Protein AF-A0A2X2IU78-F1 (afdb_monomer)

pLDDT: mean 96.28, std 2.42, range [82.62, 98.56]

Radius of gyration: 13.19 Å; Cα contacts (8 Å, |Δi|>4): 136; chains: 1; bounding box: 30×29×34 Å

Mean predicted aligned error: 2.62 Å

Sequence (76 aa):
MDAVEVQPNTKDARIPKKLTASQDAGFTFAPLGGYSSQSVIRKTEKTNNGVRKLKDTNNSTEDFIAIKANPFGFGD

InterPro domains:
  IPR032627 Protein of unknown function DUF4876 [PF16215] (1-66)

Foldseek 3Di:
DADAAEAFLDPVRGDDTDDDVVREVEHDYANVGPPPQKDKAFAFPDADPNDTDTDDPSYNVPGIDIDRDDVVDHRD

Structure (mmCIF, N/CA/C/O backbone):
data_AF-A0A2X2IU78-F1
#
_entry.id   AF-A0A2X2IU78-F1
#
loop_
_atom_site.group_PDB
_atom_site.id
_atom_site.type_symbol
_atom_site.label_atom_id
_atom_site.label_alt_id
_atom_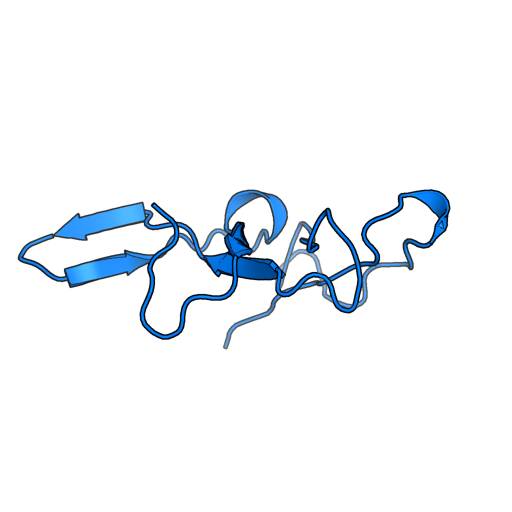site.label_comp_id
_atom_site.label_asym_id
_atom_site.label_en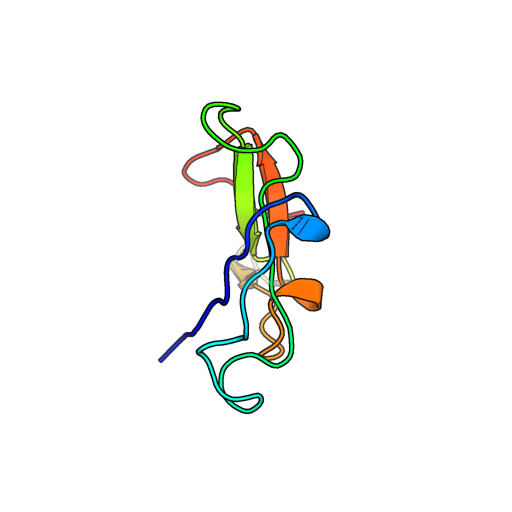tity_id
_atom_site.label_seq_id
_atom_site.pdbx_PDB_ins_code
_atom_site.Cartn_x
_atom_site.Cartn_y
_atom_site.Cartn_z
_atom_site.occupancy
_atom_site.B_iso_or_equiv
_atom_site.auth_seq_id
_atom_site.auth_comp_id
_atom_site.auth_asym_id
_atom_site.auth_atom_id
_atom_site.pdbx_PDB_model_num
ATOM 1 N N . MET A 1 1 ? 2.122 -10.894 14.151 1.00 82.62 1 MET A N 1
ATOM 2 C CA . MET A 1 1 ? 3.244 -10.740 13.201 1.00 82.62 1 MET A CA 1
ATOM 3 C C . MET A 1 1 ? 2.642 -10.238 11.905 1.00 82.62 1 MET A C 1
ATOM 5 O O . MET A 1 1 ? 1.534 -10.660 11.613 1.00 82.62 1 MET A O 1
ATOM 9 N N . ASP A 1 2 ? 3.299 -9.316 11.213 1.00 94.69 2 ASP A N 1
ATOM 10 C CA . ASP A 1 2 ? 2.765 -8.614 10.038 1.00 94.69 2 ASP A CA 1
ATOM 11 C C . ASP A 1 2 ? 3.854 -8.579 8.961 1.00 94.69 2 ASP A C 1
ATOM 13 O O . ASP A 1 2 ? 5.042 -8.527 9.302 1.00 94.69 2 ASP A O 1
ATOM 17 N N . ALA A 1 3 ? 3.468 -8.659 7.691 1.00 97.00 3 ALA A N 1
ATOM 18 C CA . ALA A 1 3 ? 4.390 -8.723 6.570 1.00 97.00 3 ALA A CA 1
ATOM 19 C C . ALA A 1 3 ? 3.861 -7.892 5.395 1.00 97.00 3 ALA A C 1
ATOM 21 O O . ALA A 1 3 ? 2.685 -7.949 5.053 1.00 97.00 3 ALA A O 1
ATOM 22 N N . VAL A 1 4 ? 4.749 -7.102 4.792 1.00 97.69 4 VAL A N 1
ATOM 23 C CA . VAL A 1 4 ? 4.416 -6.197 3.687 1.00 97.69 4 VAL A CA 1
ATOM 24 C C . VAL A 1 4 ? 5.500 -6.322 2.624 1.00 97.69 4 VAL A C 1
ATOM 26 O O . VAL A 1 4 ? 6.660 -5.975 2.858 1.00 97.69 4 VAL A O 1
ATOM 29 N N . GLU A 1 5 ? 5.139 -6.821 1.445 1.00 97.75 5 GLU A N 1
ATOM 30 C CA . GLU A 1 5 ? 6.032 -6.891 0.291 1.00 97.75 5 GLU A CA 1
ATOM 31 C C . GLU A 1 5 ? 5.995 -5.553 -0.466 1.00 97.75 5 GLU A C 1
ATOM 33 O O . GLU A 1 5 ? 4.993 -5.194 -1.088 1.00 97.75 5 GLU A O 1
ATOM 38 N N . VAL A 1 6 ? 7.110 -4.815 -0.452 1.00 96.81 6 VAL A N 1
ATOM 39 C CA . VAL A 1 6 ? 7.287 -3.594 -1.255 1.00 96.81 6 VAL A CA 1
ATOM 40 C C . VAL A 1 6 ? 8.205 -3.877 -2.437 1.00 96.81 6 VAL A C 1
ATOM 42 O O . VAL A 1 6 ? 9.263 -4.488 -2.282 1.00 96.81 6 VAL A O 1
ATOM 45 N N . GLN A 1 7 ? 7.807 -3.410 -3.617 1.00 97.12 7 GLN A N 1
ATOM 46 C CA . GLN A 1 7 ? 8.528 -3.603 -4.874 1.00 97.12 7 GLN A CA 1
ATOM 47 C C . GLN A 1 7 ? 8.872 -2.254 -5.528 1.00 97.12 7 GLN A C 1
ATOM 49 O O . GLN A 1 7 ? 8.260 -1.232 -5.207 1.00 97.12 7 GLN A O 1
ATOM 54 N N . PRO A 1 8 ? 9.826 -2.222 -6.473 1.00 96.75 8 PRO A N 1
ATOM 55 C CA . PRO A 1 8 ? 10.015 -1.075 -7.356 1.00 96.75 8 PRO A CA 1
ATOM 56 C C . PRO A 1 8 ? 8.727 -0.702 -8.110 1.00 96.75 8 PRO A C 1
ATOM 58 O O . PRO A 1 8 ? 7.902 -1.557 -8.446 1.00 96.75 8 PRO A O 1
ATOM 61 N N . ASN A 1 9 ? 8.541 0.594 -8.372 1.00 96.25 9 ASN A N 1
ATOM 62 C CA . ASN A 1 9 ? 7.301 1.126 -8.943 1.00 96.25 9 ASN A CA 1
ATOM 63 C C . ASN A 1 9 ? 7.112 0.767 -10.426 1.00 96.25 9 ASN A C 1
ATOM 65 O O . ASN A 1 9 ? 5.979 0.594 -10.880 1.00 96.25 9 ASN A O 1
ATOM 69 N N . THR A 1 10 ? 8.204 0.622 -11.179 1.00 95.75 10 THR A N 1
ATOM 70 C CA . THR A 1 10 ? 8.176 0.202 -12.584 1.00 95.75 10 THR A CA 1
ATOM 71 C C . THR A 1 10 ? 8.166 -1.318 -12.698 1.00 95.75 10 THR A C 1
ATOM 73 O O . THR A 1 10 ? 8.807 -2.018 -11.919 1.00 95.75 10 THR A O 1
ATOM 76 N N . LYS A 1 11 ? 7.427 -1.851 -13.680 1.00 94.25 11 LYS A N 1
ATOM 77 C CA . LYS A 1 11 ? 7.289 -3.305 -13.877 1.00 94.25 11 LYS A CA 1
ATOM 78 C C . LYS A 1 11 ? 8.626 -3.977 -14.194 1.00 94.25 11 LYS A C 1
ATOM 80 O O . LYS A 1 11 ? 8.891 -5.040 -13.646 1.00 94.25 11 LYS A O 1
ATOM 85 N N . ASP A 1 12 ? 9.456 -3.326 -15.005 1.00 97.00 12 ASP A N 1
ATOM 86 C CA . ASP A 1 12 ? 10.731 -3.876 -15.484 1.00 97.00 12 ASP A CA 1
ATOM 87 C C . ASP A 1 12 ? 11.793 -3.985 -14.382 1.00 97.00 12 ASP A C 1
ATOM 89 O O . ASP A 1 12 ? 12.725 -4.773 -14.499 1.00 97.00 12 ASP A O 1
ATOM 93 N N . ALA A 1 13 ? 11.649 -3.217 -13.297 1.00 96.25 13 ALA A N 1
ATOM 94 C CA . ALA A 1 13 ? 12.556 -3.255 -12.154 1.00 96.25 13 ALA A CA 1
ATOM 95 C C . ALA A 1 13 ? 12.075 -4.186 -11.029 1.00 96.25 13 ALA A C 1
ATOM 97 O O . ALA A 1 13 ? 12.747 -4.297 -10.005 1.00 96.25 13 ALA A O 1
ATOM 98 N N . ARG A 1 14 ? 10.905 -4.826 -11.169 1.00 94.75 14 ARG A N 1
ATOM 99 C CA . ARG A 1 14 ? 10.371 -5.710 -10.124 1.00 94.75 14 ARG A CA 1
ATOM 100 C C . ARG A 1 14 ? 11.253 -6.934 -9.951 1.00 94.75 14 ARG A C 1
ATOM 102 O O . ARG A 1 14 ? 11.767 -7.497 -10.913 1.00 94.75 14 ARG A O 1
ATOM 109 N N . ILE A 1 15 ? 11.373 -7.362 -8.704 1.00 95.56 15 ILE A N 1
ATOM 110 C CA . ILE A 1 15 ? 12.167 -8.522 -8.313 1.00 95.56 15 ILE A CA 1
ATOM 111 C C . ILE A 1 15 ? 11.242 -9.658 -7.858 1.00 95.56 15 ILE A C 1
ATOM 113 O O . ILE A 1 15 ? 10.088 -9.403 -7.498 1.00 95.56 15 ILE A O 1
ATOM 117 N N . PRO A 1 16 ? 11.714 -10.919 -7.855 1.00 95.31 16 PRO A N 1
ATOM 118 C CA . PRO A 1 16 ? 10.956 -12.022 -7.280 1.00 95.31 16 PRO A CA 1
ATOM 119 C C . PRO A 1 16 ? 10.524 -11.721 -5.840 1.00 95.31 16 PRO A C 1
ATOM 121 O O . PRO A 1 16 ? 11.272 -11.110 -5.071 1.00 95.31 16 PRO A O 1
ATOM 124 N N . LYS A 1 17 ? 9.313 -12.153 -5.480 1.00 95.31 17 LYS A N 1
ATOM 125 C CA . LYS A 1 17 ? 8.786 -11.990 -4.123 1.00 95.31 17 LYS A CA 1
ATOM 126 C C . LYS A 1 17 ? 9.637 -12.738 -3.105 1.00 95.31 17 LYS A C 1
ATOM 128 O O . LYS A 1 17 ? 10.100 -13.846 -3.376 1.00 95.31 17 LYS A O 1
ATOM 133 N N . LYS A 1 18 ? 9.798 -12.136 -1.928 1.00 95.19 18 LYS A N 1
ATOM 134 C CA . LYS A 1 18 ? 10.568 -12.711 -0.816 1.00 95.19 18 LYS A CA 1
ATOM 135 C C . LYS A 1 18 ? 9.667 -13.334 0.246 1.00 95.19 18 LYS A C 1
ATOM 137 O O . LYS A 1 18 ? 10.091 -14.268 0.921 1.00 95.19 18 LYS A O 1
ATOM 142 N N . LEU A 1 19 ? 8.452 -12.815 0.402 1.00 96.94 19 LEU A N 1
ATOM 143 C CA . LEU A 1 19 ? 7.471 -13.304 1.362 1.00 96.94 19 LEU A CA 1
ATOM 144 C C . LEU A 1 19 ? 6.617 -14.414 0.747 1.00 96.94 19 LEU A C 1
ATOM 146 O O . LEU A 1 19 ? 6.278 -14.388 -0.441 1.00 96.94 19 LEU A O 1
ATOM 150 N N . THR A 1 20 ? 6.260 -15.402 1.569 1.00 97.25 20 THR A N 1
ATOM 151 C CA . THR A 1 20 ? 5.350 -16.468 1.140 1.00 97.25 20 THR A CA 1
ATOM 152 C C . THR A 1 20 ? 3.938 -15.917 0.968 1.00 97.25 20 THR A C 1
ATOM 154 O O . THR A 1 20 ? 3.546 -14.959 1.629 1.00 97.25 20 THR A O 1
ATOM 157 N N . ALA A 1 21 ? 3.119 -16.573 0.143 1.00 95.94 21 ALA A N 1
ATOM 158 C CA . ALA A 1 21 ? 1.729 -16.160 -0.060 1.00 95.94 21 ALA A CA 1
ATOM 159 C C . ALA A 1 21 ? 0.878 -16.187 1.226 1.00 95.94 21 ALA A C 1
ATOM 161 O O . ALA A 1 21 ? -0.113 -15.473 1.313 1.00 95.94 21 ALA A O 1
ATOM 162 N N . SER A 1 22 ? 1.260 -16.991 2.227 1.00 96.69 22 SER A N 1
ATOM 163 C CA . SER A 1 22 ? 0.591 -17.013 3.534 1.00 96.69 22 SER A CA 1
ATOM 164 C C . SER A 1 22 ? 0.910 -15.791 4.400 1.00 96.69 22 SER A C 1
ATOM 166 O O . SER A 1 22 ? 0.191 -15.534 5.358 1.00 96.69 22 SER A O 1
ATOM 168 N N . GLN A 1 23 ? 2.012 -15.093 4.112 1.00 97.25 23 GLN A N 1
ATOM 169 C CA . GLN A 1 23 ? 2.433 -13.868 4.793 1.00 97.25 23 GLN A CA 1
ATOM 170 C C . GLN A 1 23 ? 1.983 -12.631 4.014 1.00 97.25 23 GLN A C 1
ATOM 172 O O . GLN A 1 23 ? 1.483 -11.687 4.608 1.00 97.25 23 GLN A O 1
ATOM 177 N N . ASP A 1 24 ? 2.148 -12.654 2.692 1.00 97.62 24 ASP A N 1
ATOM 178 C CA . ASP A 1 24 ? 1.655 -11.629 1.779 1.00 97.62 24 ASP A CA 1
ATOM 179 C C . ASP A 1 24 ? 1.451 -12.253 0.393 1.00 97.62 24 ASP A C 1
ATOM 181 O O . ASP A 1 24 ? 2.403 -12.701 -0.249 1.00 97.62 24 ASP A O 1
ATOM 185 N N . ALA A 1 25 ? 0.218 -12.299 -0.104 1.00 97.56 25 ALA A N 1
ATOM 186 C CA . ALA A 1 25 ? -0.117 -12.823 -1.424 1.00 97.56 25 ALA A CA 1
ATOM 187 C C . ALA A 1 25 ? 0.217 -11.837 -2.557 1.00 97.56 25 ALA A C 1
ATOM 189 O O . ALA A 1 25 ? 0.487 -12.267 -3.681 1.00 9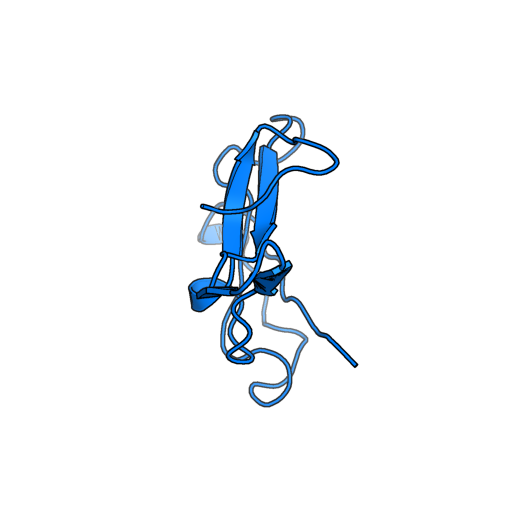7.56 25 ALA A O 1
ATOM 190 N N . GLY A 1 26 ? 0.330 -10.539 -2.265 1.00 97.12 26 GLY A N 1
ATOM 191 C CA . GLY A 1 26 ? 0.555 -9.476 -3.244 1.00 97.12 26 GLY A CA 1
ATOM 192 C C . GLY A 1 26 ? 1.837 -8.683 -3.010 1.00 97.12 26 GLY A C 1
ATOM 193 O O . GLY A 1 26 ? 2.837 -9.202 -2.521 1.00 97.12 26 GLY A O 1
ATOM 194 N N . PHE A 1 27 ? 1.834 -7.437 -3.459 1.00 97.81 27 PHE A N 1
ATOM 195 C CA . PHE A 1 27 ? 2.876 -6.454 -3.173 1.00 97.81 27 PHE A CA 1
ATOM 196 C C . PHE A 1 27 ? 2.301 -5.045 -3.321 1.00 97.81 27 PHE A C 1
ATOM 198 O O . PHE A 1 27 ? 1.253 -4.843 -3.940 1.00 97.81 27 PHE A O 1
ATOM 205 N N . THR A 1 28 ? 3.009 -4.056 -2.795 1.00 98.12 28 THR A N 1
ATOM 206 C CA . THR A 1 28 ? 2.678 -2.639 -2.956 1.00 98.12 28 THR A CA 1
ATOM 207 C C . THR A 1 28 ? 3.910 -1.821 -3.346 1.00 98.12 28 THR A C 1
ATOM 209 O O . THR A 1 28 ? 5.030 -2.335 -3.375 1.00 98.12 28 THR A O 1
ATOM 212 N N . PHE A 1 29 ? 3.711 -0.562 -3.731 1.00 97.75 29 PHE A N 1
ATOM 213 C CA . PHE A 1 29 ? 4.773 0.359 -4.141 1.00 97.75 29 PHE A CA 1
ATOM 214 C C . PHE A 1 29 ? 4.277 1.812 -4.140 1.00 97.75 29 PHE A C 1
ATOM 216 O O . PHE A 1 29 ? 3.089 2.077 -4.319 1.00 97.75 29 PHE A O 1
ATOM 223 N N . ALA A 1 30 ? 5.197 2.767 -3.984 1.00 97.56 30 ALA A N 1
ATOM 224 C CA . ALA A 1 30 ? 4.909 4.187 -4.183 1.00 97.56 30 ALA A CA 1
ATOM 225 C C . ALA A 1 30 ? 5.004 4.534 -5.687 1.00 97.56 30 ALA A C 1
ATOM 227 O O . ALA A 1 30 ? 6.086 4.401 -6.263 1.00 97.56 30 ALA A O 1
ATOM 228 N N . PRO A 1 31 ? 3.918 4.962 -6.357 1.00 97.06 31 PRO A N 1
ATOM 229 C CA . PRO A 1 31 ? 3.874 5.075 -7.815 1.00 97.06 31 PRO A CA 1
ATOM 230 C C . PRO A 1 31 ? 4.811 6.146 -8.384 1.00 97.06 31 PRO A C 1
ATOM 232 O O . PRO A 1 31 ? 5.371 5.935 -9.459 1.00 97.06 31 PRO A O 1
ATOM 235 N N . LEU A 1 32 ? 5.049 7.246 -7.662 1.00 97.06 32 LEU A N 1
ATOM 236 C CA . LEU A 1 32 ? 5.965 8.314 -8.087 1.00 97.06 32 LEU A CA 1
ATOM 237 C C . LEU A 1 32 ? 7.450 7.985 -7.845 1.00 97.06 32 LEU A C 1
ATOM 239 O O . LEU A 1 32 ? 8.311 8.814 -8.126 1.00 97.06 32 LEU A O 1
ATOM 243 N N . GLY A 1 33 ? 7.764 6.782 -7.355 1.00 93.75 33 GLY A N 1
ATOM 244 C CA . GLY A 1 33 ? 9.136 6.318 -7.170 1.00 93.75 33 GLY A CA 1
ATOM 245 C C . GLY A 1 33 ? 9.848 6.946 -5.969 1.00 93.75 33 GLY A C 1
ATOM 246 O O . GLY A 1 33 ? 9.232 7.563 -5.094 1.00 93.75 33 GLY A O 1
ATOM 247 N N . GLY A 1 34 ? 11.165 6.740 -5.906 1.00 93.38 34 GLY A N 1
ATOM 248 C CA . GLY A 1 34 ? 12.014 7.262 -4.833 1.00 93.38 34 GLY A CA 1
ATOM 249 C C . GLY A 1 34 ? 12.029 8.792 -4.781 1.00 93.38 34 GLY A C 1
ATOM 250 O O . GLY A 1 34 ? 11.842 9.456 -5.795 1.00 93.38 34 GLY A O 1
ATOM 251 N N . TYR A 1 35 ? 12.259 9.351 -3.588 1.00 94.88 35 TYR A N 1
ATOM 252 C CA . TYR A 1 35 ? 12.358 10.802 -3.342 1.00 94.88 35 TYR A CA 1
ATOM 253 C C . TYR A 1 35 ? 11.100 11.627 -3.684 1.00 94.88 35 TYR A C 1
ATOM 255 O O . TYR A 1 35 ? 11.149 12.852 -3.699 1.00 94.88 35 TYR A O 1
ATOM 263 N N . SER A 1 36 ? 9.953 10.978 -3.895 1.00 96.81 36 SER A N 1
ATOM 264 C CA . SER A 1 36 ? 8.679 11.627 -4.245 1.00 96.81 36 SER A CA 1
ATOM 265 C C . SER A 1 36 ? 7.852 12.112 -3.047 1.00 96.81 36 SER A C 1
ATOM 267 O O . SER A 1 36 ? 6.755 12.645 -3.218 1.00 96.81 36 SER A O 1
ATOM 269 N N . SER A 1 37 ? 8.330 11.867 -1.822 1.00 96.38 37 SER A N 1
ATOM 270 C CA . SER A 1 37 ? 7.558 12.029 -0.579 1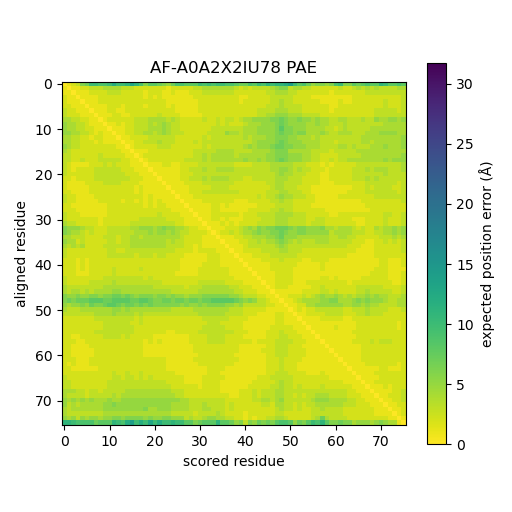.00 96.38 37 SER A CA 1
ATOM 271 C C . SER A 1 37 ? 6.243 11.235 -0.547 1.00 96.38 37 SER A C 1
ATOM 273 O O . SER A 1 37 ? 5.372 11.530 0.274 1.00 96.38 37 SER A O 1
ATOM 275 N N . GLN A 1 38 ? 6.084 10.229 -1.412 1.00 97.19 38 GLN A N 1
ATOM 276 C CA . GLN A 1 38 ? 4.998 9.265 -1.300 1.00 97.19 38 GLN A CA 1
ATOM 277 C C . GLN A 1 38 ? 5.356 8.124 -0.356 1.00 97.19 38 GLN A C 1
ATOM 279 O O . GLN A 1 38 ? 6.500 7.677 -0.278 1.00 97.19 38 GLN A O 1
ATOM 284 N N . SER A 1 39 ? 4.334 7.620 0.321 1.00 96.81 39 SER A N 1
ATOM 285 C CA . SER A 1 39 ? 4.384 6.4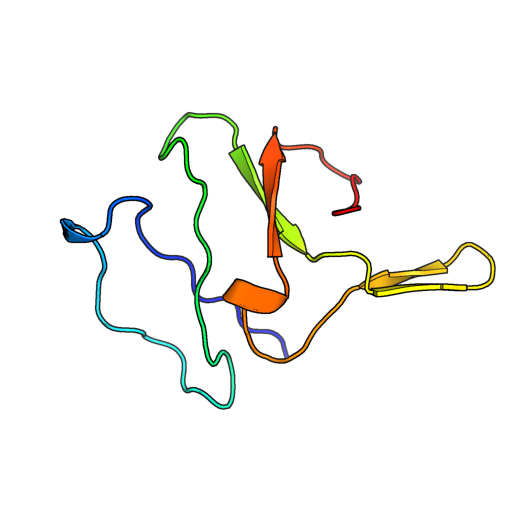06 1.123 1.00 96.81 39 SER A CA 1
ATOM 286 C C . SER A 1 39 ? 3.176 5.538 0.807 1.00 96.81 39 SER A C 1
ATOM 288 O O . SER A 1 39 ? 2.166 6.024 0.296 1.00 96.81 39 SER A O 1
ATOM 290 N N . VAL A 1 40 ? 3.258 4.258 1.154 1.00 97.69 40 VAL A N 1
ATOM 291 C CA . VAL A 1 40 ? 2.080 3.392 1.211 1.00 97.69 40 VAL A CA 1
ATOM 292 C C . VAL A 1 40 ? 1.500 3.426 2.621 1.00 97.69 40 VAL A C 1
ATOM 294 O O . VAL A 1 40 ? 2.241 3.495 3.600 1.00 97.69 40 VAL A O 1
ATOM 297 N N . ILE A 1 41 ? 0.180 3.407 2.726 1.00 98.19 41 ILE A N 1
ATOM 298 C CA . ILE A 1 41 ? -0.553 3.369 3.989 1.00 98.19 41 ILE A CA 1
ATOM 299 C C . ILE A 1 41 ? -1.644 2.305 3.903 1.00 98.19 41 ILE A C 1
ATOM 301 O O . ILE A 1 41 ? -2.224 2.092 2.836 1.00 98.19 41 ILE A O 1
ATOM 305 N N . ARG A 1 42 ? -1.898 1.609 5.013 1.00 98.25 42 ARG A N 1
ATOM 306 C CA . ARG A 1 42 ? -2.932 0.574 5.087 1.00 98.25 42 ARG A CA 1
ATOM 307 C C . ARG A 1 42 ? -4.321 1.221 5.039 1.00 98.25 42 ARG A C 1
ATOM 309 O O . ARG A 1 42 ? -4.553 2.237 5.697 1.00 98.25 42 ARG A O 1
ATOM 316 N N . LYS A 1 43 ? -5.227 0.634 4.260 1.00 98.31 43 LYS A N 1
ATOM 317 C CA . LYS A 1 43 ? -6.608 1.095 4.086 1.00 98.31 43 LYS A CA 1
ATOM 318 C C . LYS A 1 43 ? -7.395 0.967 5.387 1.00 98.31 43 LYS A C 1
ATOM 320 O O . LYS A 1 43 ? -7.210 0.002 6.134 1.00 98.31 43 LYS A O 1
ATOM 325 N N . THR A 1 44 ? -8.324 1.881 5.633 1.00 97.75 44 THR A N 1
ATOM 326 C CA . THR A 1 44 ? -9.342 1.701 6.675 1.00 97.75 44 THR A CA 1
ATOM 327 C C . THR A 1 44 ? -10.370 0.663 6.195 1.00 97.75 44 THR A C 1
ATOM 329 O O . THR A 1 44 ? -10.981 0.836 5.147 1.00 97.75 44 THR A O 1
ATOM 332 N N . GLU A 1 45 ? -10.578 -0.427 6.942 1.00 97.38 45 GLU A N 1
ATOM 333 C CA . GLU A 1 45 ? -11.659 -1.395 6.674 1.00 97.38 45 GLU A CA 1
ATOM 334 C C . GLU A 1 45 ? -13.002 -0.833 7.147 1.00 97.38 45 GLU A C 1
ATOM 336 O O . GLU A 1 45 ? -13.998 -0.872 6.429 1.00 97.38 45 GLU A O 1
ATOM 341 N N . LYS A 1 46 ? -13.034 -0.332 8.386 1.00 96.62 46 LYS A N 1
ATOM 342 C CA . LYS A 1 46 ? -14.223 0.267 8.999 1.00 96.62 46 LYS A CA 1
ATOM 343 C C . LYS A 1 46 ? -13.862 1.116 10.207 1.00 96.62 46 LYS A C 1
ATOM 345 O O . LYS A 1 46 ? -12.821 0.917 10.832 1.00 96.62 46 LYS A O 1
ATOM 350 N N . THR A 1 47 ? -14.776 1.999 10.586 1.00 96.69 47 THR A N 1
ATOM 351 C CA . THR A 1 47 ? -14.666 2.816 11.796 1.00 96.69 47 THR A CA 1
ATOM 352 C C . THR A 1 47 ? -15.832 2.507 12.722 1.00 96.69 47 THR A C 1
ATOM 354 O O . THR A 1 47 ? -16.981 2.721 12.349 1.00 96.69 47 THR A O 1
ATOM 357 N N . ASN A 1 48 ? -15.534 2.030 13.931 1.00 96.25 48 ASN A N 1
ATOM 358 C CA . ASN A 1 48 ? -16.527 1.695 14.950 1.00 96.25 48 ASN A CA 1
ATOM 359 C C . ASN A 1 48 ? -16.207 2.460 16.237 1.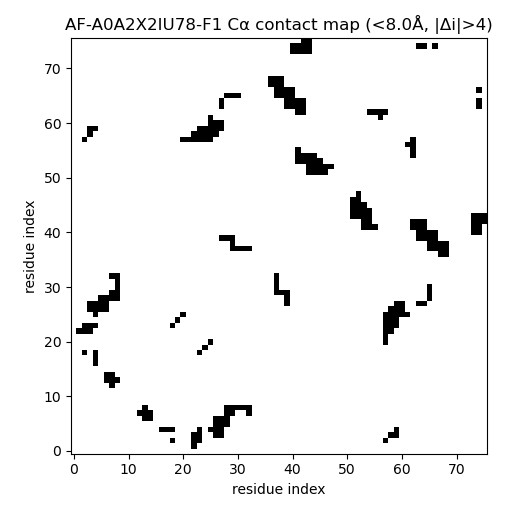00 96.25 48 ASN A C 1
ATOM 361 O O . ASN A 1 48 ? -15.107 2.325 16.767 1.00 96.25 48 ASN A O 1
ATOM 365 N N . ASN A 1 49 ? -17.164 3.234 16.758 1.00 94.19 49 ASN A N 1
ATOM 366 C CA . ASN A 1 49 ? -17.029 3.978 18.021 1.00 94.19 49 ASN A CA 1
ATOM 367 C C . ASN A 1 49 ? -15.743 4.827 18.102 1.00 94.19 49 ASN A C 1
ATOM 369 O O . ASN A 1 49 ? -15.054 4.835 19.118 1.00 94.19 49 ASN A O 1
ATOM 373 N N . GLY A 1 50 ? -15.380 5.498 17.003 1.00 93.50 50 GLY A N 1
ATOM 374 C CA . GLY A 1 50 ? -14.167 6.321 16.921 1.00 93.50 50 GLY A CA 1
ATOM 375 C C . GLY A 1 50 ? -12.858 5.541 16.743 1.00 93.50 50 GLY A C 1
ATOM 376 O O . GLY A 1 50 ? -11.823 6.156 16.504 1.00 93.50 50 GLY A O 1
ATOM 377 N N . VAL A 1 51 ? -12.884 4.205 16.788 1.00 95.75 51 VAL A N 1
ATOM 378 C CA . VAL A 1 51 ? -11.724 3.352 16.504 1.00 95.75 51 VAL A CA 1
ATOM 379 C C . VAL A 1 51 ? -11.742 2.933 15.040 1.00 95.75 51 VAL A C 1
ATOM 381 O O . VAL A 1 51 ? -12.716 2.357 14.549 1.00 95.75 51 VAL A O 1
ATOM 384 N N . ARG A 1 52 ? -10.639 3.192 14.341 1.00 95.81 52 ARG A N 1
ATOM 385 C CA . ARG A 1 52 ? -10.435 2.762 12.956 1.00 95.81 52 ARG A CA 1
ATOM 386 C C . ARG A 1 52 ? -9.801 1.382 12.938 1.00 95.81 52 ARG A C 1
ATOM 388 O O . ARG A 1 52 ? -8.711 1.184 13.471 1.00 95.81 52 ARG A O 1
ATOM 395 N N . LYS A 1 53 ? -10.488 0.429 12.319 1.00 96.81 53 LYS A N 1
ATOM 396 C CA . LYS A 1 53 ? -9.960 -0.903 12.045 1.00 96.81 53 LYS A CA 1
ATOM 397 C C . LYS A 1 53 ? -9.362 -0.897 10.643 1.00 96.81 53 LYS A C 1
ATOM 399 O O . LYS A 1 53 ? -10.050 -0.551 9.685 1.00 96.81 53 LYS A O 1
ATOM 404 N N . LEU A 1 54 ? -8.083 -1.238 10.536 1.00 97.62 54 LEU A N 1
ATOM 405 C CA . LEU A 1 54 ? -7.357 -1.261 9.266 1.00 97.62 54 LEU A CA 1
ATOM 406 C C . LEU A 1 54 ? -7.566 -2.604 8.555 1.00 97.62 54 LEU A C 1
ATOM 408 O O . LEU A 1 54 ? -7.709 -3.633 9.217 1.00 97.62 54 LEU A O 1
ATOM 412 N N . LYS A 1 55 ? -7.604 -2.579 7.221 1.00 97.88 55 LYS A N 1
ATOM 413 C CA . LYS A 1 55 ? -7.773 -3.767 6.378 1.00 97.88 55 LYS A CA 1
ATOM 414 C C . LYS A 1 55 ? -6.484 -4.586 6.361 1.00 97.88 55 LYS A C 1
ATOM 416 O O . LYS A 1 55 ? -5.413 -4.036 6.127 1.00 97.88 55 LYS A O 1
ATOM 421 N N . ASP A 1 56 ? -6.612 -5.885 6.592 1.00 97.50 56 ASP A N 1
ATOM 422 C CA . ASP A 1 56 ? -5.511 -6.841 6.540 1.00 97.50 56 ASP A CA 1
ATOM 423 C C . ASP A 1 56 ? -6.045 -8.180 6.025 1.00 97.50 56 ASP A C 1
ATOM 425 O O . ASP A 1 56 ? -6.806 -8.871 6.704 1.00 97.50 56 ASP A O 1
ATOM 429 N N . THR A 1 57 ? -5.720 -8.493 4.777 1.00 97.81 57 THR A N 1
ATOM 430 C CA . THR A 1 57 ? -6.123 -9.716 4.078 1.00 97.81 57 THR A CA 1
ATOM 431 C C . THR A 1 57 ? -4.914 -10.586 3.739 1.00 97.81 57 THR A C 1
ATOM 433 O O . THR A 1 57 ? -5.034 -11.513 2.936 1.00 97.81 57 THR A O 1
ATOM 436 N N . ASN A 1 58 ? -3.753 -10.301 4.349 1.00 9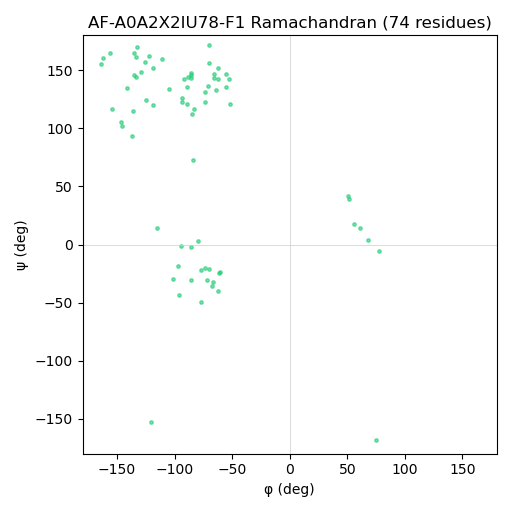7.75 58 ASN A N 1
ATOM 437 C CA . ASN A 1 58 ? -2.449 -10.830 3.951 1.00 97.75 58 ASN A CA 1
ATOM 438 C C . ASN A 1 58 ? -2.181 -10.609 2.449 1.00 97.75 58 ASN A C 1
ATOM 440 O O . ASN A 1 58 ? -1.670 -11.500 1.770 1.00 97.75 58 ASN A O 1
ATOM 444 N N . ASN A 1 59 ? -2.567 -9.454 1.891 1.00 98.25 59 ASN A N 1
ATOM 445 C CA . ASN A 1 59 ? -2.307 -9.113 0.493 1.00 98.25 59 ASN A CA 1
ATOM 446 C C . ASN A 1 59 ? -2.063 -7.607 0.337 1.00 98.25 59 ASN A C 1
ATOM 448 O O . ASN A 1 59 ? -2.995 -6.804 0.249 1.00 98.25 59 ASN A O 1
ATOM 452 N N . SER A 1 60 ? -0.794 -7.215 0.205 1.00 98.19 60 SER A N 1
ATOM 453 C CA . SER A 1 60 ? -0.418 -5.798 0.154 1.00 98.19 60 SER A CA 1
ATOM 454 C C . SER A 1 60 ? -1.017 -5.021 -1.021 1.00 98.19 60 SER A C 1
ATOM 456 O O . SER A 1 60 ? -1.183 -3.804 -0.926 1.00 98.19 60 SER A O 1
ATOM 458 N N . THR A 1 61 ? -1.367 -5.694 -2.121 1.00 98.12 61 THR A N 1
ATOM 459 C CA . THR A 1 61 ? -2.055 -5.060 -3.258 1.00 98.12 61 THR A CA 1
ATOM 460 C C . THR A 1 61 ? -3.475 -4.634 -2.876 1.00 98.12 61 THR A C 1
ATOM 462 O O . THR A 1 61 ? -3.956 -3.583 -3.300 1.00 98.12 61 THR A O 1
ATOM 465 N N . GLU A 1 62 ? -4.134 -5.423 -2.033 1.00 98.12 62 GLU A N 1
ATOM 466 C CA . GLU A 1 62 ? -5.505 -5.191 -1.589 1.00 98.12 62 GLU A CA 1
ATOM 467 C C . GLU A 1 62 ? -5.602 -4.262 -0.382 1.00 98.12 62 GLU A C 1
ATOM 469 O O . GLU A 1 62 ? -6.597 -3.535 -0.245 1.00 98.12 62 GLU A O 1
ATOM 474 N N . ASP A 1 63 ? -4.581 -4.279 0.472 1.00 98.38 63 ASP A N 1
ATOM 475 C CA . ASP A 1 63 ? -4.625 -3.690 1.809 1.00 98.38 63 ASP A CA 1
ATOM 476 C C . ASP A 1 63 ? -4.019 -2.286 1.882 1.00 98.38 63 ASP A C 1
ATOM 478 O O . ASP A 1 63 ? -4.333 -1.550 2.814 1.00 98.38 63 ASP A O 1
ATOM 482 N N . PHE A 1 64 ? -3.199 -1.870 0.909 1.00 98.56 64 PHE A N 1
ATOM 483 C CA . PHE A 1 64 ? -2.496 -0.582 0.943 1.00 98.56 64 PHE A CA 1
ATOM 484 C C . PHE A 1 64 ? -2.880 0.348 -0.216 1.00 98.56 64 PHE A C 1
ATOM 486 O O . PHE A 1 64 ? -3.240 -0.094 -1.307 1.00 98.56 64 PHE A O 1
ATOM 493 N N . ILE A 1 65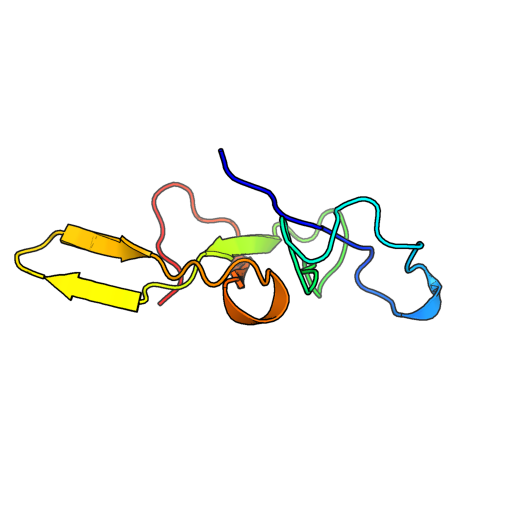 ? -2.774 1.656 0.021 1.00 97.88 65 ILE A N 1
ATOM 494 C CA . ILE A 1 65 ? -2.838 2.719 -0.994 1.00 97.88 65 ILE A CA 1
ATOM 495 C C . ILE A 1 65 ? -1.609 3.615 -0.901 1.00 97.88 65 ILE A C 1
ATOM 497 O O . ILE A 1 65 ? -0.986 3.714 0.153 1.00 97.88 65 ILE A O 1
ATOM 501 N N . ALA A 1 66 ? -1.276 4.299 -1.992 1.00 97.38 66 ALA A N 1
ATOM 502 C CA . ALA A 1 66 ? -0.234 5.315 -1.987 1.00 97.38 66 ALA A CA 1
ATOM 503 C C . ALA A 1 66 ? -0.805 6.696 -1.646 1.00 97.38 66 ALA A C 1
ATOM 505 O O . ALA A 1 66 ? -1.817 7.111 -2.206 1.00 97.38 66 ALA A O 1
ATOM 506 N N . ILE A 1 67 ? -0.115 7.426 -0.773 1.00 97.50 67 ILE A N 1
ATOM 507 C CA . ILE A 1 67 ? -0.455 8.793 -0.368 1.00 97.50 67 ILE A CA 1
ATOM 508 C C . ILE A 1 67 ? 0.799 9.667 -0.352 1.00 97.50 67 ILE A C 1
ATOM 510 O O . ILE A 1 67 ? 1.922 9.161 -0.322 1.00 97.50 67 ILE A O 1
ATOM 514 N N . LYS A 1 68 ? 0.624 10.993 -0.308 1.00 97.06 68 LYS A N 1
ATOM 515 C CA . LYS A 1 68 ? 1.689 11.870 0.196 1.00 97.06 68 LYS A CA 1
ATOM 516 C C . LYS A 1 68 ? 1.906 11.541 1.673 1.00 97.06 68 LYS A C 1
ATOM 518 O O . LYS A 1 68 ? 0.928 11.433 2.408 1.00 97.06 68 LYS A O 1
ATOM 523 N N . ALA A 1 69 ? 3.159 11.378 2.089 1.00 96.12 69 ALA A N 1
ATOM 524 C CA . ALA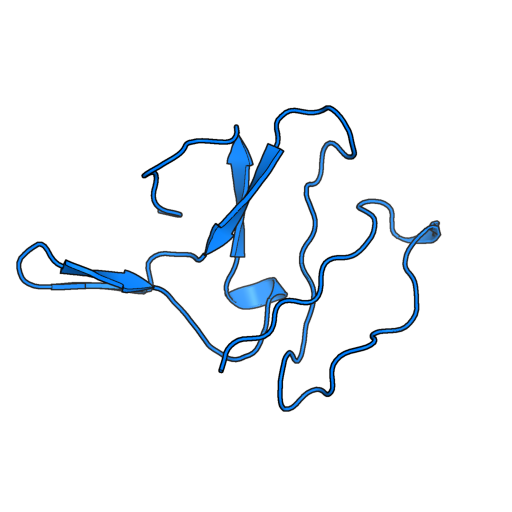 A 1 69 ? 3.495 10.973 3.446 1.00 96.12 69 ALA A CA 1
ATOM 525 C C . ALA A 1 69 ? 2.806 11.877 4.479 1.00 96.12 69 ALA A C 1
ATOM 527 O O . ALA A 1 69 ? 2.991 13.095 4.480 1.00 96.12 69 ALA A O 1
ATOM 528 N N . ASN A 1 70 ? 1.997 11.259 5.338 1.00 96.31 70 ASN A N 1
ATOM 529 C CA . ASN A 1 70 ? 1.223 11.933 6.369 1.00 96.31 70 ASN A CA 1
ATOM 530 C C . ASN A 1 70 ? 1.318 11.128 7.673 1.00 96.31 70 ASN A C 1
ATOM 532 O O . ASN A 1 70 ? 0.564 10.165 7.854 1.00 96.31 70 ASN A O 1
ATOM 536 N N . PRO A 1 71 ? 2.267 11.462 8.563 1.00 94.19 71 PRO A N 1
ATOM 537 C CA . PRO A 1 71 ? 2.337 10.856 9.886 1.00 94.19 71 PRO A CA 1
ATOM 538 C C . PRO A 1 71 ? 0.998 11.027 10.619 1.00 94.19 71 PRO A C 1
ATOM 540 O O . PRO A 1 71 ? 0.417 12.106 10.588 1.00 94.19 71 PRO A O 1
ATOM 543 N N . PHE A 1 72 ? 0.508 9.963 11.263 1.00 93.56 72 PHE A N 1
ATOM 544 C CA . PHE A 1 72 ? -0.812 9.899 11.923 1.00 93.56 72 PHE A CA 1
ATOM 545 C C . PHE A 1 72 ? -2.036 9.951 10.991 1.00 93.56 72 PHE A C 1
ATOM 547 O O . PHE A 1 72 ? -3.169 9.960 11.472 1.00 93.56 72 PHE A O 1
ATOM 554 N N . GLY A 1 73 ? -1.830 9.961 9.671 1.00 94.44 73 GLY A N 1
ATOM 555 C CA . GLY A 1 73 ? -2.905 9.834 8.694 1.00 94.44 73 GLY A CA 1
ATOM 556 C C . GLY A 1 73 ? -3.519 8.433 8.660 1.00 94.44 73 GLY A C 1
ATOM 557 O O . GLY A 1 73 ? -2.998 7.481 9.241 1.00 94.44 73 GLY A O 1
ATOM 558 N N . PHE A 1 74 ? -4.615 8.309 7.917 1.00 95.62 74 PHE A N 1
ATOM 559 C CA . PHE A 1 74 ? -5.289 7.046 7.633 1.00 95.62 74 PHE A CA 1
ATOM 560 C C . PHE A 1 74 ? -5.511 6.906 6.127 1.00 95.62 74 PHE A C 1
ATOM 562 O O . PHE A 1 74 ? -5.670 7.910 5.431 1.00 95.62 74 PHE A O 1
ATOM 569 N N . GLY A 1 75 ? -5.487 5.667 5.632 1.00 92.44 75 GLY A N 1
ATOM 570 C CA . GLY A 1 75 ? -5.762 5.355 4.232 1.00 92.44 75 GLY A CA 1
ATOM 571 C C . GLY A 1 75 ? -7.259 5.230 3.973 1.00 92.44 75 GLY A C 1
ATOM 572 O O . GLY A 1 75 ? -7.751 4.112 3.831 1.00 92.44 75 GLY A O 1
ATOM 573 N N . ASP A 1 76 ? -7.966 6.356 3.982 1.00 86.06 76 ASP A N 1
ATOM 574 C CA . ASP A 1 76 ? -9.392 6.422 3.626 1.00 86.06 76 ASP A CA 1
ATOM 575 C C . ASP A 1 76 ? -9.616 6.485 2.109 1.00 86.06 76 ASP A C 1
ATOM 577 O O . ASP A 1 76 ? -8.725 7.007 1.395 1.00 86.06 76 ASP A O 1
#

Secondary structure (DSSP, 8-state):
-----B--SSGGG-----S-TTT-SS-B--TT-TTS-EEEEEBEEEEETTEEEEP-SS-HHHHEEEEE--TT--B-

Solvent-accessible surface area (backbone atoms only — not comparable to full-atom values): 4679 Å² total; per-residue (Å²): 141,88,62,76,44,75,46,57,57,50,78,91,66,49,69,85,82,86,65,53,60,89,45,20,61,44,42,35,50,31,78,78,41,83,96,56,58,51,31,68,37,56,23,58,64,48,73,57,96,91,43,75,41,66,39,80,79,43,24,30,55,82,20,41,45,65,42,70,66,55,90,94,61,77,35,122

Organism: Sphingobacterium multivorum (NCBI:txid28454)